Protein AF-A0A3M1YAJ4-F1 (afdb_monomer_lite)

Sequence (98 aa):
MTEITVVDFNATESGAMTLIDVFENLQKQIAMIAFAMDHISETGRGEWIEALQDDMENLMDQIDNASVVAVELSEFLLNMVVTFRGYLTVDDDFGEDF

Radius of gyration: 22.38 Å; chains: 1; bounding box: 60×18×61 Å

Structure (mmCIF, N/CA/C/O backbone):
data_AF-A0A3M1YAJ4-F1
#
_entry.id   AF-A0A3M1YAJ4-F1
#
loop_
_atom_site.group_PDB
_atom_site.id
_atom_site.type_symbol
_atom_site.label_atom_id
_atom_site.label_alt_id
_atom_site.label_comp_id
_atom_site.label_asym_id
_atom_site.label_entity_id
_atom_site.label_seq_id
_atom_site.pdbx_PDB_ins_code
_atom_site.Cartn_x
_atom_site.Cartn_y
_atom_site.Cartn_z
_atom_site.occupancy
_atom_site.B_iso_or_equiv
_atom_site.auth_seq_id
_atom_site.auth_comp_id
_atom_site.auth_asym_id
_atom_site.auth_atom_id
_atom_site.pdbx_PDB_model_num
ATOM 1 N N . MET A 1 1 ? 10.182 0.356 -34.536 1.00 39.03 1 MET A N 1
ATOM 2 C CA . MET A 1 1 ? 10.819 -0.327 -33.396 1.00 39.03 1 MET A CA 1
ATOM 3 C C . MET A 1 1 ? 11.362 0.790 -32.524 1.00 39.03 1 MET A C 1
ATOM 5 O O . MET A 1 1 ? 12.101 1.606 -33.056 1.00 39.03 1 MET A O 1
ATOM 9 N N . THR A 1 2 ? 10.865 0.944 -31.299 1.00 52.00 2 THR A N 1
ATOM 10 C CA . THR A 1 2 ? 11.310 2.014 -30.394 1.00 52.00 2 THR A CA 1
ATOM 11 C C . THR A 1 2 ? 12.564 1.511 -29.696 1.00 52.00 2 THR A C 1
ATOM 13 O O . THR A 1 2 ? 12.505 0.493 -29.013 1.00 52.00 2 THR A O 1
ATOM 16 N N . GLU A 1 3 ? 13.697 2.152 -29.954 1.00 50.75 3 GLU A N 1
ATOM 17 C CA . GLU A 1 3 ? 14.976 1.813 -29.334 1.00 50.75 3 GLU A CA 1
ATOM 18 C C . GLU A 1 3 ? 14.953 2.315 -27.885 1.00 50.75 3 GLU A C 1
ATOM 20 O O . GLU A 1 3 ? 14.729 3.501 -27.645 1.00 50.75 3 GLU A O 1
ATOM 25 N N . ILE A 1 4 ? 15.084 1.396 -26.927 1.00 58.28 4 ILE A N 1
ATOM 26 C CA . ILE A 1 4 ? 15.137 1.720 -25.498 1.00 58.28 4 ILE A CA 1
ATOM 27 C C . ILE A 1 4 ? 16.563 2.165 -25.185 1.00 58.28 4 ILE A C 1
ATOM 29 O O . ILE A 1 4 ? 17.518 1.441 -25.463 1.00 58.28 4 ILE A O 1
ATOM 33 N N . THR A 1 5 ? 16.707 3.356 -24.615 1.00 62.62 5 THR A N 1
ATOM 34 C CA . THR A 1 5 ? 18.006 3.969 -24.328 1.00 62.62 5 THR A CA 1
ATOM 35 C C . THR A 1 5 ? 18.462 3.693 -22.889 1.00 62.62 5 THR A C 1
ATOM 37 O O . THR A 1 5 ? 17.658 3.416 -22.001 1.00 62.62 5 THR A O 1
ATOM 40 N N . VAL A 1 6 ? 19.762 3.845 -22.608 1.00 61.12 6 VAL A N 1
ATOM 41 C CA . VAL A 1 6 ? 20.326 3.778 -21.237 1.00 61.12 6 VAL A CA 1
ATOM 42 C C . VAL A 1 6 ? 19.675 4.805 -20.287 1.00 61.12 6 VAL A C 1
ATOM 44 O O . VAL A 1 6 ? 19.624 4.604 -19.075 1.00 61.12 6 VAL A O 1
ATOM 47 N N . VAL A 1 7 ? 19.128 5.903 -20.820 1.00 63.00 7 VAL A N 1
ATOM 48 C CA . VAL A 1 7 ? 18.392 6.906 -20.032 1.00 63.00 7 VAL A CA 1
ATOM 49 C C . VAL A 1 7 ? 17.050 6.352 -19.547 1.00 63.00 7 VAL A C 1
ATOM 51 O O . VAL A 1 7 ? 16.713 6.528 -18.375 1.00 63.00 7 VAL A O 1
ATOM 54 N N . ASP A 1 8 ? 16.326 5.627 -20.404 1.00 65.12 8 ASP A N 1
ATOM 55 C CA . ASP A 1 8 ? 15.066 4.955 -20.045 1.00 65.12 8 ASP A CA 1
ATOM 56 C C . ASP A 1 8 ? 15.297 3.889 -18.962 1.00 65.12 8 ASP A C 1
ATOM 58 O O . ASP A 1 8 ? 14.474 3.667 -18.070 1.00 65.12 8 ASP A O 1
ATOM 62 N N . PHE A 1 9 ? 16.476 3.276 -18.993 1.00 67.06 9 PHE A N 1
ATOM 63 C CA . PHE A 1 9 ? 16.905 2.283 -18.026 1.00 67.06 9 PHE A CA 1
ATOM 64 C C . PHE A 1 9 ? 17.212 2.865 -16.639 1.00 67.06 9 PHE A C 1
ATOM 66 O O . PHE A 1 9 ? 16.702 2.372 -15.634 1.00 67.06 9 PHE A O 1
ATOM 73 N N . ASN A 1 10 ? 17.975 3.959 -16.572 1.00 67.56 10 ASN A N 1
ATOM 74 C CA . ASN A 1 10 ? 18.242 4.654 -15.308 1.00 67.56 10 ASN A CA 1
ATOM 75 C C . ASN A 1 10 ? 16.954 5.228 -14.693 1.00 67.56 10 ASN A C 1
ATOM 77 O O . ASN A 1 10 ? 16.798 5.248 -13.472 1.00 67.56 10 ASN A O 1
ATOM 81 N N . ALA A 1 11 ? 16.003 5.665 -15.528 1.00 72.38 11 ALA A N 1
ATOM 82 C CA . ALA A 1 11 ? 14.678 6.073 -15.066 1.00 72.38 11 ALA A CA 1
ATOM 83 C C . ALA A 1 11 ? 13.891 4.894 -14.465 1.00 72.38 11 ALA A C 1
ATOM 85 O O . ALA A 1 11 ? 13.203 5.067 -13.461 1.00 72.38 11 ALA A O 1
ATOM 86 N N . THR A 1 12 ? 14.042 3.693 -15.030 1.00 70.62 12 THR A N 1
ATOM 87 C CA . THR A 1 12 ? 13.429 2.457 -14.520 1.00 70.62 12 THR A CA 1
ATOM 88 C C . THR A 1 12 ? 14.032 2.031 -13.176 1.00 70.62 12 THR A C 1
ATOM 90 O O . THR A 1 12 ? 13.288 1.737 -12.242 1.00 70.62 12 THR A O 1
ATOM 93 N N . GLU A 1 13 ? 15.362 2.067 -13.038 1.00 69.75 13 GLU A N 1
ATOM 94 C CA . GLU A 1 13 ? 16.075 1.791 -11.776 1.00 69.75 13 GLU A CA 1
ATOM 95 C C . GLU A 1 13 ? 15.671 2.788 -10.673 1.00 69.75 13 GLU A C 1
ATOM 97 O O . GLU A 1 13 ? 15.337 2.392 -9.556 1.00 69.75 13 GLU A O 1
ATOM 102 N N . SER A 1 14 ? 15.594 4.080 -11.004 1.00 76.50 14 SER A N 1
ATOM 103 C CA . SER A 1 14 ? 15.113 5.126 -10.089 1.00 76.50 14 SER A CA 1
ATOM 104 C C . SER A 1 14 ? 13.638 4.939 -9.693 1.00 76.50 14 SER A C 1
ATOM 106 O O . SER A 1 14 ? 13.263 5.120 -8.529 1.00 76.50 14 SER A O 1
ATOM 108 N N . GLY A 1 15 ? 12.794 4.517 -10.641 1.00 74.56 15 GLY A N 1
ATOM 109 C CA . GLY A 1 15 ? 11.393 4.178 -10.389 1.00 74.56 15 GLY A CA 1
ATOM 110 C C . GLY A 1 15 ? 11.235 2.998 -9.427 1.00 74.56 15 GLY A C 1
ATOM 111 O O . GLY A 1 15 ? 10.428 3.073 -8.502 1.00 74.56 15 GLY A O 1
ATOM 112 N N . ALA A 1 16 ? 12.050 1.951 -9.589 1.00 72.69 16 ALA A N 1
ATOM 113 C CA . ALA A 1 16 ? 12.081 0.805 -8.680 1.00 72.69 16 ALA A CA 1
ATOM 114 C C . ALA A 1 16 ? 12.506 1.212 -7.260 1.00 72.69 16 ALA A C 1
ATOM 116 O O . ALA A 1 16 ? 11.861 0.834 -6.287 1.00 72.69 16 ALA A O 1
ATOM 117 N N . MET A 1 17 ? 13.535 2.055 -7.135 1.00 75.62 17 MET A N 1
ATOM 118 C CA . MET A 1 17 ? 13.963 2.582 -5.836 1.00 75.62 17 MET A CA 1
ATOM 119 C C . MET A 1 17 ? 12.874 3.414 -5.146 1.00 75.62 17 MET A C 1
ATOM 121 O O . MET A 1 17 ? 12.640 3.262 -3.951 1.00 75.62 17 MET A O 1
ATOM 125 N N . THR A 1 18 ? 12.156 4.247 -5.903 1.00 79.94 18 THR A N 1
ATOM 126 C CA . THR A 1 18 ? 11.045 5.048 -5.360 1.00 79.94 18 THR A CA 1
ATOM 127 C C . THR A 1 18 ? 9.909 4.159 -4.842 1.00 79.94 18 THR A C 1
ATOM 129 O O . THR A 1 18 ? 9.285 4.478 -3.831 1.00 79.94 18 THR A O 1
ATOM 132 N N . LEU A 1 19 ? 9.640 3.028 -5.504 1.00 72.56 19 LEU A N 1
ATOM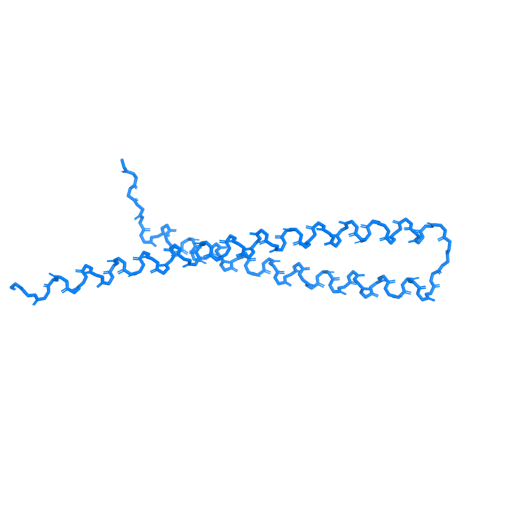 133 C CA . LEU A 1 19 ? 8.643 2.056 -5.042 1.00 72.56 19 LEU A CA 1
ATOM 134 C C . LEU A 1 19 ? 9.044 1.411 -3.710 1.00 72.56 19 LEU A C 1
ATOM 136 O O . LEU A 1 19 ? 8.184 1.249 -2.844 1.00 72.56 19 LEU A O 1
ATOM 140 N N . ILE A 1 20 ? 10.333 1.120 -3.516 1.00 74.31 20 ILE A N 1
ATOM 141 C CA . ILE A 1 20 ? 10.865 0.617 -2.240 1.00 74.31 20 ILE A CA 1
ATOM 142 C C . ILE A 1 20 ? 10.644 1.647 -1.119 1.00 74.31 20 ILE A C 1
ATOM 144 O O . ILE A 1 20 ? 10.131 1.296 -0.057 1.00 74.31 20 ILE A O 1
ATOM 148 N N . ASP A 1 21 ? 10.933 2.929 -1.359 1.00 78.38 21 ASP A N 1
ATOM 149 C CA . ASP A 1 21 ? 10.726 3.990 -0.359 1.00 78.38 21 ASP A CA 1
ATOM 150 C C . ASP A 1 21 ? 9.242 4.173 0.010 1.00 78.38 21 ASP A C 1
ATOM 152 O O . ASP A 1 21 ? 8.885 4.375 1.178 1.00 78.38 21 ASP A O 1
ATOM 156 N N . VAL A 1 22 ? 8.344 4.112 -0.980 1.00 77.25 22 VAL A N 1
ATOM 157 C CA . VAL A 1 22 ? 6.890 4.160 -0.746 1.00 77.25 22 VAL A CA 1
ATOM 158 C C . VAL A 1 22 ? 6.449 2.960 0.092 1.00 77.25 22 VAL A C 1
ATOM 160 O O . VAL A 1 22 ? 5.671 3.124 1.035 1.00 77.25 22 VAL A O 1
ATOM 163 N N . PHE A 1 23 ? 6.987 1.777 -0.196 1.00 73.50 23 PHE A N 1
ATOM 164 C CA . PHE A 1 23 ? 6.703 0.551 0.539 1.00 73.50 23 PHE A CA 1
ATOM 165 C C . PHE A 1 23 ? 7.150 0.624 2.004 1.00 73.50 23 PHE A C 1
ATOM 167 O O . PHE A 1 23 ? 6.358 0.335 2.904 1.00 73.50 23 PHE A O 1
ATOM 174 N N . GLU A 1 24 ? 8.372 1.085 2.282 1.00 77.62 24 GLU A N 1
ATOM 175 C CA . GLU A 1 24 ? 8.839 1.264 3.663 1.00 77.62 24 GLU A CA 1
ATOM 176 C C . GLU A 1 24 ? 7.942 2.224 4.456 1.00 77.62 24 GLU A C 1
ATOM 178 O O . GLU A 1 24 ? 7.703 2.038 5.653 1.00 77.62 24 GLU A O 1
ATOM 183 N N . ASN A 1 25 ? 7.433 3.269 3.800 1.00 80.25 25 ASN A N 1
ATOM 184 C CA . ASN A 1 25 ? 6.514 4.212 4.427 1.00 80.25 25 ASN A CA 1
ATOM 185 C C . ASN A 1 25 ? 5.134 3.596 4.693 1.00 80.25 25 ASN A C 1
ATOM 187 O O . ASN A 1 25 ? 4.553 3.876 5.743 1.00 80.25 25 ASN A O 1
ATOM 191 N N . LEU A 1 26 ? 4.635 2.729 3.808 1.00 77.69 26 LEU A N 1
ATOM 192 C CA . LEU A 1 26 ? 3.400 1.973 4.038 1.00 77.69 26 LEU A CA 1
ATOM 193 C C . LEU A 1 26 ? 3.538 1.018 5.229 1.00 77.69 26 LEU A C 1
ATOM 195 O O . LEU A 1 26 ? 2.678 1.020 6.108 1.00 77.69 26 LEU A O 1
ATOM 199 N N . GLN A 1 27 ? 4.651 0.286 5.337 1.00 76.94 27 GLN A N 1
ATOM 200 C CA . GLN A 1 27 ? 4.892 -0.606 6.479 1.00 76.94 27 GLN A CA 1
ATOM 201 C C . GLN A 1 27 ? 4.925 0.143 7.819 1.00 76.94 27 GLN A C 1
ATOM 203 O O . GLN A 1 27 ? 4.380 -0.334 8.817 1.00 76.94 27 GLN A O 1
ATOM 208 N N . LYS A 1 28 ? 5.506 1.349 7.850 1.00 82.25 28 LYS A N 1
ATOM 209 C CA . LYS A 1 28 ? 5.485 2.208 9.048 1.00 82.25 28 LYS A CA 1
ATOM 210 C C . LYS A 1 28 ? 4.059 2.609 9.428 1.00 82.25 28 LYS A C 1
ATOM 212 O O . LYS A 1 28 ? 3.722 2.588 10.610 1.00 82.25 28 LYS A O 1
ATOM 217 N N . GLN A 1 29 ? 3.222 2.950 8.448 1.00 78.44 29 GLN A N 1
ATOM 218 C CA . GLN A 1 29 ? 1.822 3.303 8.699 1.00 78.44 29 GLN A CA 1
ATOM 219 C C . GLN A 1 29 ? 1.026 2.108 9.235 1.00 78.44 29 GLN A C 1
ATOM 221 O O . GLN A 1 29 ? 0.304 2.279 10.215 1.00 78.44 29 GLN A O 1
ATOM 226 N N . ILE A 1 30 ? 1.227 0.901 8.690 1.00 78.94 30 ILE A N 1
ATOM 227 C CA . ILE A 1 30 ? 0.620 -0.333 9.224 1.00 78.94 30 ILE A CA 1
ATOM 228 C C . ILE A 1 30 ? 1.000 -0.533 10.691 1.00 78.94 30 ILE A C 1
ATOM 230 O O . ILE A 1 30 ? 0.132 -0.764 11.528 1.00 78.94 30 ILE A O 1
ATOM 234 N N . ALA A 1 31 ? 2.286 -0.405 11.031 1.00 78.88 31 ALA A N 1
ATOM 235 C CA . ALA A 1 31 ? 2.741 -0.583 12.409 1.00 78.88 31 ALA A CA 1
ATOM 236 C C . ALA A 1 31 ? 2.094 0.432 13.371 1.00 78.88 31 ALA A C 1
ATOM 238 O O . ALA A 1 31 ? 1.724 0.080 14.492 1.00 78.88 31 ALA A O 1
ATOM 239 N N . MET A 1 32 ? 1.916 1.684 12.931 1.00 80.75 32 MET A N 1
ATOM 240 C CA . MET A 1 32 ? 1.220 2.715 13.710 1.00 80.75 32 MET A CA 1
ATOM 241 C C . MET A 1 32 ? -0.269 2.402 13.896 1.00 80.75 32 MET A C 1
ATOM 243 O O . MET A 1 32 ? -0.800 2.601 14.988 1.00 80.75 32 MET A O 1
ATOM 247 N N . ILE A 1 33 ? -0.929 1.906 12.849 1.00 78.19 33 ILE A N 1
ATOM 248 C CA . ILE A 1 33 ? -2.333 1.476 12.865 1.00 78.19 33 ILE A CA 1
ATOM 249 C C . ILE A 1 33 ? -2.510 0.316 13.847 1.00 78.19 33 ILE A C 1
ATOM 251 O O . ILE A 1 33 ? -3.336 0.411 14.751 1.00 78.19 33 ILE A O 1
ATOM 255 N N . ALA A 1 34 ? -1.684 -0.726 13.742 1.00 79.50 34 ALA A N 1
ATOM 256 C CA . ALA A 1 34 ? -1.731 -1.884 14.630 1.00 79.50 34 ALA A CA 1
ATOM 257 C C . ALA A 1 34 ? -1.532 -1.486 16.102 1.00 79.50 34 ALA A C 1
ATOM 259 O O . ALA A 1 34 ? -2.287 -1.915 16.972 1.00 79.50 34 ALA A O 1
ATOM 260 N N . PHE A 1 35 ? -0.573 -0.594 16.381 1.00 81.94 35 PHE A N 1
ATOM 261 C CA . PHE A 1 35 ? -0.365 -0.052 17.726 1.00 81.94 35 PHE A CA 1
ATOM 262 C C . PHE A 1 35 ? -1.583 0.732 18.240 1.00 81.94 35 PHE A C 1
ATOM 264 O O . PHE A 1 35 ? -1.971 0.602 19.401 1.00 81.94 35 PHE A O 1
ATOM 271 N N . ALA A 1 36 ? -2.211 1.540 17.382 1.00 78.25 36 ALA A N 1
ATOM 272 C CA . ALA A 1 36 ? -3.423 2.263 17.744 1.00 78.25 36 ALA A CA 1
ATOM 273 C C . ALA A 1 36 ? -4.600 1.311 18.026 1.00 78.25 36 ALA A C 1
ATOM 275 O O . ALA A 1 36 ? -5.345 1.560 18.973 1.00 78.25 36 ALA A O 1
ATOM 276 N N . MET A 1 37 ? -4.750 0.212 17.272 1.00 78.12 37 MET A N 1
ATOM 277 C CA . MET A 1 37 ? -5.780 -0.809 17.541 1.00 78.12 37 MET A CA 1
ATOM 278 C C . MET A 1 37 ? -5.587 -1.467 18.890 1.00 78.12 37 MET A C 1
ATOM 280 O O . MET A 1 37 ? -6.551 -1.592 19.641 1.00 78.12 37 MET A O 1
ATOM 284 N N . ASP A 1 38 ? -4.355 -1.876 19.185 1.00 82.94 38 ASP A N 1
ATOM 285 C CA . ASP A 1 38 ? -4.011 -2.533 20.440 1.00 82.94 38 ASP A CA 1
ATOM 286 C C . ASP A 1 38 ? -4.426 -1.638 21.614 1.00 82.94 38 ASP A C 1
ATOM 288 O O . ASP A 1 38 ? -5.244 -2.023 22.453 1.00 82.94 38 ASP A O 1
ATOM 292 N N . HIS A 1 39 ? -4.038 -0.361 21.557 1.00 79.81 39 HIS A N 1
ATOM 293 C CA . HIS A 1 39 ? -4.412 0.625 22.564 1.00 79.81 39 HIS A CA 1
ATOM 294 C C . HIS A 1 39 ? -5.929 0.861 22.678 1.00 79.81 39 HIS A C 1
ATOM 296 O O . HIS A 1 39 ? -6.465 0.986 23.786 1.00 79.81 39 HIS A O 1
ATOM 302 N N . ILE A 1 40 ? -6.644 0.934 21.551 1.00 78.25 40 ILE A N 1
ATOM 303 C CA . ILE A 1 40 ? -8.102 1.130 21.532 1.00 78.25 40 ILE A CA 1
ATOM 304 C C . ILE A 1 40 ? -8.823 -0.104 22.080 1.00 78.25 40 ILE A C 1
ATOM 306 O O . ILE A 1 40 ? -9.805 0.049 22.805 1.00 78.25 40 ILE A O 1
ATOM 310 N N . SER A 1 41 ? -8.327 -1.308 21.796 1.00 76.56 41 SER A N 1
ATOM 311 C CA . SER A 1 41 ? -8.892 -2.558 22.308 1.00 76.56 41 SER A CA 1
ATOM 312 C C . SER A 1 41 ? -8.755 -2.675 23.830 1.00 76.56 41 SER A C 1
ATOM 314 O O . SER A 1 41 ? -9.670 -3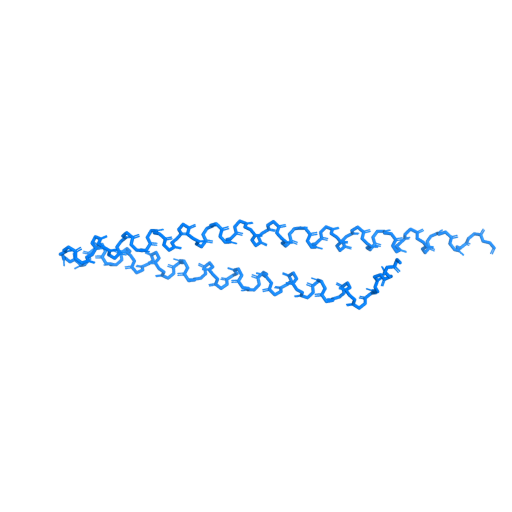.155 24.499 1.00 76.56 41 SER A O 1
ATOM 316 N N . GLU A 1 42 ? -7.653 -2.171 24.394 1.00 79.88 42 GLU A N 1
ATOM 317 C CA . GLU A 1 42 ? -7.401 -2.192 25.837 1.00 79.88 42 GLU A CA 1
ATOM 318 C C . GLU A 1 42 ? -8.214 -1.139 26.601 1.00 79.88 42 GLU A C 1
ATOM 320 O O . GLU A 1 42 ? -8.651 -1.372 27.732 1.00 79.88 42 GLU A O 1
ATOM 325 N N . THR A 1 43 ? -8.388 0.048 26.015 1.00 79.00 43 THR A N 1
ATOM 326 C CA . THR A 1 43 ? -8.898 1.224 26.744 1.00 79.00 43 THR A CA 1
ATOM 327 C C . THR A 1 43 ? -10.304 1.643 26.349 1.00 79.00 43 THR A C 1
ATOM 329 O O . THR A 1 43 ? -10.995 2.331 27.111 1.00 79.00 43 THR A O 1
ATOM 332 N N . GLY A 1 44 ? -10.743 1.254 25.164 1.00 68.81 44 GLY A N 1
ATOM 333 C CA . GLY A 1 44 ? -11.941 1.786 24.568 1.00 68.81 44 GLY A CA 1
ATOM 334 C C . GLY A 1 44 ? -13.211 1.007 24.937 1.00 68.81 44 GLY A C 1
ATOM 335 O O . GLY A 1 44 ? -13.189 -0.172 25.284 1.00 68.81 44 GLY A O 1
ATOM 336 N N . ARG A 1 45 ? -14.360 1.697 24.890 1.00 72.06 45 ARG A N 1
ATOM 337 C CA . ARG A 1 45 ? -15.693 1.100 25.073 1.00 72.06 45 ARG A CA 1
ATOM 338 C C . ARG A 1 45 ? -16.709 1.641 24.062 1.00 72.06 45 ARG A C 1
ATOM 340 O O . ARG A 1 45 ? -16.733 2.846 23.809 1.00 72.06 45 ARG A O 1
ATOM 347 N N . GLY A 1 46 ? -17.617 0.774 23.608 1.00 72.75 46 GLY A N 1
ATOM 348 C CA . GLY A 1 46 ? -18.800 1.120 22.806 1.00 72.75 46 GLY A CA 1
ATOM 349 C C . GLY A 1 46 ? -18.739 0.645 21.350 1.00 72.75 46 GLY A C 1
ATOM 350 O O . GLY A 1 46 ? -17.676 0.298 20.855 1.00 72.75 46 GLY A O 1
ATOM 351 N N . GLU A 1 47 ? -19.886 0.673 20.664 1.00 69.81 47 GLU A N 1
ATOM 352 C CA . GLU A 1 47 ? -20.067 0.179 19.279 1.00 69.81 47 GLU A CA 1
ATOM 353 C C . GLU A 1 47 ? -19.176 0.884 18.239 1.00 69.81 47 GLU A C 1
ATOM 355 O O . GLU A 1 47 ? -18.816 0.299 17.224 1.00 69.81 47 GLU A O 1
ATOM 360 N N . TRP A 1 48 ? -18.764 2.132 18.494 1.00 72.12 48 TRP A N 1
ATOM 361 C CA . TRP A 1 48 ? -17.873 2.871 17.590 1.00 72.12 48 TRP A CA 1
ATOM 362 C C . TRP A 1 48 ? -16.479 2.241 17.475 1.00 72.12 48 TRP A C 1
ATOM 364 O O . TRP A 1 48 ? -15.788 2.504 16.499 1.00 72.12 48 TRP A O 1
ATOM 374 N N . ILE A 1 49 ? -16.068 1.419 18.445 1.00 78.06 49 ILE A N 1
ATOM 375 C CA . ILE A 1 49 ? -14.778 0.719 18.420 1.00 78.06 49 ILE A CA 1
ATOM 376 C C . ILE A 1 49 ? -14.815 -0.484 17.508 1.00 78.06 49 ILE A C 1
ATOM 378 O O . ILE A 1 49 ? -13.848 -0.701 16.795 1.00 78.06 49 ILE A O 1
ATOM 382 N N . GLU A 1 50 ? -15.912 -1.235 17.512 1.00 77.56 50 GLU A N 1
ATOM 383 C CA . GLU A 1 50 ? -16.076 -2.376 16.609 1.00 77.56 50 GLU A CA 1
ATOM 384 C C . GLU A 1 50 ? -16.067 -1.895 15.153 1.00 77.56 50 GLU A C 1
ATOM 386 O O . GLU A 1 50 ? -15.358 -2.459 14.327 1.00 77.56 50 GLU A O 1
ATOM 391 N N . ALA A 1 51 ? -16.749 -0.780 14.859 1.00 74.44 51 ALA A N 1
ATOM 392 C CA . ALA A 1 51 ? -16.685 -0.145 13.541 1.00 74.44 51 ALA A CA 1
ATOM 393 C C . ALA A 1 51 ? -15.264 0.328 13.186 1.00 74.44 51 ALA A C 1
ATOM 395 O O . ALA A 1 51 ? -14.811 0.145 12.061 1.00 74.44 51 ALA A O 1
ATOM 396 N N . LEU A 1 52 ? -14.535 0.900 14.152 1.00 77.12 52 LEU A N 1
ATOM 397 C CA . LEU A 1 52 ? -13.156 1.334 13.929 1.00 77.12 52 LEU A CA 1
ATOM 398 C C . LEU A 1 52 ? -12.211 0.147 13.705 1.00 77.12 52 LEU A C 1
ATOM 400 O O . LEU A 1 52 ? -11.289 0.251 12.907 1.00 77.12 52 LEU A O 1
ATOM 404 N N . GLN A 1 53 ? -12.422 -0.967 14.408 1.00 78.38 53 GLN A N 1
ATOM 405 C CA . GLN A 1 53 ? -11.659 -2.200 14.227 1.00 78.38 53 GLN A CA 1
ATOM 406 C C . GLN A 1 53 ? -11.876 -2.781 12.827 1.00 78.38 53 GLN A C 1
ATOM 408 O O . GLN A 1 53 ? -10.890 -3.099 12.171 1.00 78.38 53 GLN A O 1
ATOM 413 N N . ASP A 1 54 ? -13.122 -2.828 12.350 1.00 83.44 54 ASP A N 1
ATOM 414 C CA . ASP A 1 54 ? -13.473 -3.310 11.005 1.00 83.44 54 ASP A CA 1
ATOM 415 C C . ASP A 1 54 ? -12.891 -2.406 9.900 1.00 83.44 54 ASP A C 1
ATOM 417 O O . ASP A 1 54 ? -12.279 -2.880 8.941 1.00 83.44 54 ASP A O 1
ATOM 421 N N . ASP A 1 55 ? -12.982 -1.080 10.057 1.00 79.75 55 ASP A N 1
ATOM 422 C CA . ASP A 1 55 ? -12.359 -0.121 9.131 1.00 79.75 55 ASP A CA 1
ATOM 423 C C . ASP A 1 55 ? -10.828 -0.291 9.076 1.00 79.75 55 ASP A C 1
ATOM 425 O O . ASP A 1 55 ? -10.215 -0.166 8.011 1.00 79.75 55 ASP A O 1
ATOM 429 N N . MET A 1 56 ? -10.194 -0.587 10.214 1.00 76.88 56 MET A N 1
ATOM 430 C CA . MET A 1 56 ? -8.741 -0.753 10.308 1.00 76.88 56 MET A CA 1
ATOM 431 C C . MET A 1 56 ? -8.274 -2.118 9.784 1.00 76.88 56 MET A C 1
ATOM 433 O O . MET A 1 56 ? -7.226 -2.172 9.142 1.00 76.88 56 MET A O 1
ATOM 437 N N . GLU A 1 57 ? -9.036 -3.196 9.993 1.00 82.81 57 GLU A N 1
ATOM 438 C CA . GLU A 1 57 ? -8.783 -4.497 9.353 1.00 82.81 57 GLU A CA 1
ATOM 439 C C . GLU A 1 57 ? -8.871 -4.373 7.829 1.00 82.81 57 GLU A C 1
ATOM 441 O O . GLU A 1 57 ? -7.928 -4.742 7.129 1.00 82.81 57 GLU A O 1
ATOM 446 N N . ASN A 1 58 ? -9.922 -3.728 7.315 1.00 83.88 58 ASN A N 1
ATOM 447 C CA . ASN A 1 58 ? -10.053 -3.452 5.883 1.00 83.88 58 ASN A CA 1
ATOM 448 C C . ASN A 1 58 ? -8.876 -2.627 5.335 1.00 83.88 58 ASN A C 1
ATOM 450 O O . ASN A 1 58 ? -8.404 -2.865 4.220 1.00 83.88 58 ASN A O 1
ATOM 454 N N . LEU A 1 59 ? -8.390 -1.649 6.104 1.00 80.19 59 LEU A N 1
ATOM 455 C CA . LEU A 1 59 ? -7.227 -0.851 5.724 1.00 80.19 59 LEU A CA 1
ATOM 456 C C . LEU A 1 59 ? -5.943 -1.697 5.703 1.00 80.19 59 LEU A C 1
ATOM 458 O O . LEU A 1 59 ? -5.148 -1.555 4.774 1.00 80.19 59 LEU A O 1
ATOM 462 N N . MET A 1 60 ? -5.743 -2.590 6.677 1.00 80.88 60 MET A N 1
ATOM 463 C CA . MET A 1 60 ? -4.600 -3.510 6.694 1.00 80.88 60 MET A CA 1
ATOM 464 C C . MET A 1 60 ? -4.619 -4.457 5.491 1.00 80.88 60 MET A C 1
ATOM 466 O O . MET A 1 60 ? -3.597 -4.574 4.815 1.00 80.88 60 MET A O 1
ATOM 470 N N . ASP A 1 61 ? -5.771 -5.037 5.156 1.00 84.62 61 ASP A N 1
ATOM 471 C CA . ASP A 1 61 ? -5.927 -5.919 3.992 1.00 84.62 61 ASP A CA 1
ATOM 472 C C . ASP A 1 61 ? -5.612 -5.201 2.671 1.00 84.62 61 ASP A C 1
ATOM 474 O O . ASP A 1 61 ? -4.989 -5.758 1.760 1.00 84.62 61 ASP A O 1
ATOM 478 N N . GLN A 1 62 ? -6.022 -3.937 2.539 1.00 80.88 62 GLN A N 1
ATOM 479 C CA . GLN A 1 62 ? -5.696 -3.132 1.360 1.00 80.88 62 GLN A CA 1
ATOM 480 C C . GLN A 1 62 ? -4.200 -2.837 1.264 1.00 80.88 62 GLN A C 1
ATOM 482 O O . GLN A 1 62 ? -3.637 -2.900 0.167 1.00 80.88 62 GLN A O 1
ATOM 487 N N . ILE A 1 63 ? -3.546 -2.529 2.388 1.00 77.06 63 ILE A N 1
ATOM 488 C CA . ILE A 1 63 ? -2.108 -2.253 2.386 1.00 77.06 63 ILE A CA 1
ATOM 489 C C . ILE A 1 63 ? -1.309 -3.536 2.124 1.00 77.06 63 ILE A C 1
ATOM 491 O O . ILE A 1 63 ? -0.315 -3.474 1.401 1.00 77.06 63 ILE A O 1
ATOM 495 N N . ASP A 1 64 ? -1.735 -4.691 2.635 1.00 81.38 64 ASP A N 1
ATOM 496 C CA . ASP A 1 64 ? -1.066 -5.973 2.377 1.00 81.38 64 ASP A CA 1
ATOM 497 C C . ASP A 1 64 ? -1.146 -6.352 0.888 1.00 81.38 64 ASP A C 1
ATOM 499 O O . ASP A 1 64 ? -0.134 -6.642 0.247 1.00 81.38 64 ASP A O 1
ATOM 503 N N . ASN A 1 65 ? -2.320 -6.191 0.270 1.00 82.50 65 ASN A N 1
ATOM 504 C CA . ASN A 1 65 ? -2.468 -6.373 -1.177 1.00 82.50 65 ASN A CA 1
ATOM 505 C C . ASN A 1 65 ? -1.598 -5.395 -1.986 1.00 82.50 65 ASN A C 1
ATOM 507 O O . ASN A 1 65 ? -0.936 -5.796 -2.945 1.00 82.50 65 ASN A O 1
ATOM 511 N N . ALA A 1 66 ? -1.560 -4.114 -1.603 1.00 76.69 66 ALA A N 1
ATOM 512 C CA . ALA A 1 66 ? -0.692 -3.129 -2.250 1.00 76.69 66 ALA A CA 1
ATOM 513 C C . ALA A 1 66 ? 0.800 -3.478 -2.086 1.00 76.69 66 ALA A C 1
ATOM 515 O O . ALA A 1 66 ? 1.595 -3.259 -3.002 1.00 76.69 66 ALA A O 1
ATOM 516 N N . SER A 1 67 ? 1.164 -4.058 -0.941 1.00 74.56 67 SER A N 1
ATOM 517 C CA . SER A 1 67 ? 2.519 -4.494 -0.601 1.00 74.56 67 SER A CA 1
ATOM 518 C C . SER A 1 67 ? 2.990 -5.636 -1.500 1.00 74.56 67 SER A C 1
ATOM 520 O O . SER A 1 67 ? 4.092 -5.560 -2.044 1.00 74.56 67 SER A O 1
ATOM 522 N N . VAL A 1 68 ? 2.145 -6.646 -1.732 1.00 82.19 68 VAL A N 1
ATOM 523 C CA . VAL A 1 68 ? 2.444 -7.756 -2.655 1.00 82.19 68 VAL A CA 1
ATOM 524 C C . VAL A 1 68 ? 2.715 -7.236 -4.068 1.00 82.19 68 VAL A C 1
ATOM 526 O O . VAL A 1 68 ? 3.754 -7.541 -4.651 1.00 82.19 68 VAL A O 1
ATOM 529 N N . VAL A 1 69 ? 1.836 -6.373 -4.588 1.00 80.31 69 VAL A N 1
ATOM 530 C CA . VAL A 1 69 ? 1.985 -5.795 -5.936 1.00 80.31 69 VAL A CA 1
ATOM 531 C C . VAL A 1 69 ? 3.265 -4.960 -6.057 1.00 80.31 69 VAL A C 1
ATOM 533 O O . VAL A 1 69 ? 3.949 -5.014 -7.081 1.00 80.31 69 VAL A O 1
ATOM 536 N N . ALA A 1 70 ? 3.616 -4.189 -5.024 1.00 72.94 70 ALA A N 1
ATOM 537 C CA . ALA A 1 70 ? 4.824 -3.366 -5.025 1.00 72.94 70 ALA A CA 1
ATOM 538 C C . ALA A 1 70 ? 6.114 -4.207 -5.054 1.00 72.94 70 ALA A C 1
ATOM 540 O O . ALA A 1 70 ? 7.060 -3.841 -5.758 1.00 72.94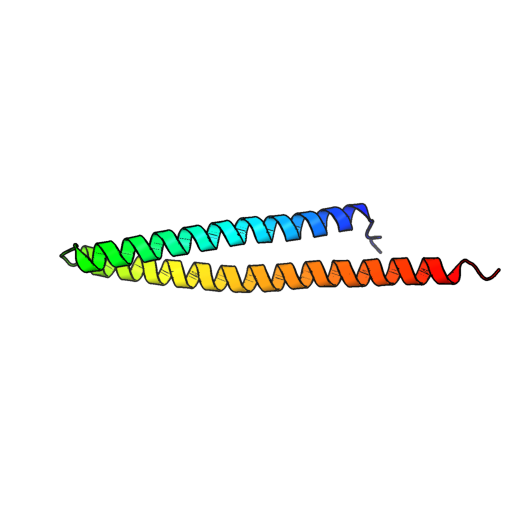 70 ALA A O 1
ATOM 541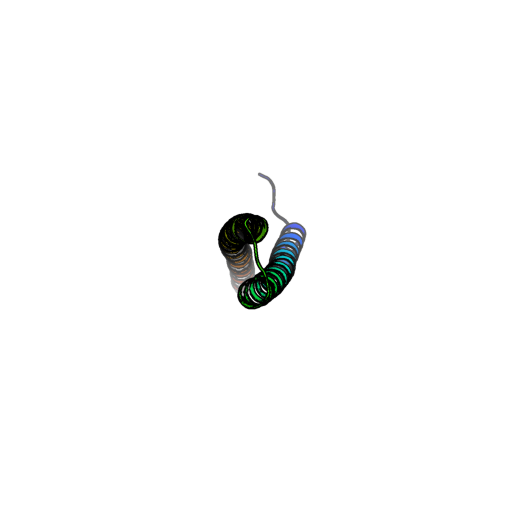 N N . VAL A 1 71 ? 6.149 -5.334 -4.333 1.00 78.50 71 VAL A N 1
ATOM 542 C CA . VAL A 1 71 ? 7.283 -6.272 -4.351 1.00 78.50 71 VAL A CA 1
ATOM 543 C C . VAL A 1 71 ? 7.419 -6.922 -5.726 1.00 78.50 71 VAL A C 1
ATOM 545 O O . VAL A 1 71 ? 8.496 -6.846 -6.315 1.00 78.50 71 VAL A O 1
ATOM 548 N N . GLU A 1 72 ? 6.334 -7.468 -6.282 1.00 81.50 72 GLU A N 1
ATOM 549 C CA . GLU A 1 72 ? 6.347 -8.098 -7.612 1.00 81.50 72 GLU A CA 1
ATOM 550 C C . GLU A 1 72 ? 6.817 -7.123 -8.703 1.00 81.50 72 GL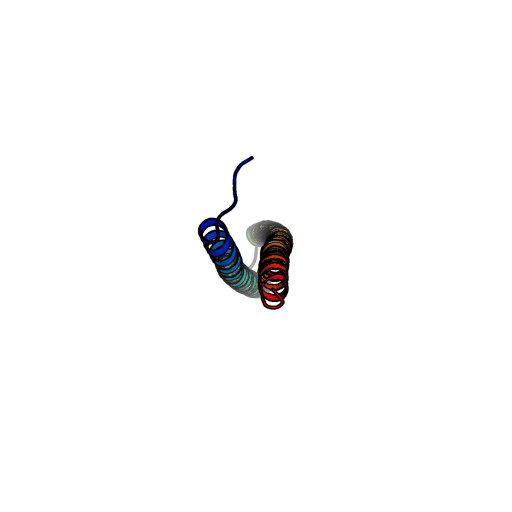U A C 1
ATOM 552 O O . GLU A 1 72 ? 7.629 -7.473 -9.564 1.00 81.50 72 GLU A O 1
ATOM 557 N N . LEU A 1 73 ? 6.351 -5.871 -8.648 1.00 76.12 73 LEU A N 1
ATOM 558 C CA . LEU A 1 73 ? 6.768 -4.835 -9.588 1.00 76.12 73 LEU A CA 1
ATOM 559 C C . LEU A 1 73 ? 8.250 -4.480 -9.417 1.00 76.12 73 LEU A C 1
ATOM 561 O O . LEU A 1 73 ? 8.962 -4.329 -10.409 1.00 76.12 73 LEU A O 1
ATOM 565 N N . SER A 1 74 ? 8.733 -4.379 -8.179 1.00 74.31 74 SER A N 1
ATOM 566 C CA . SER A 1 74 ? 10.142 -4.083 -7.892 1.00 74.31 74 SER A CA 1
ATOM 567 C C . SER A 1 74 ? 11.064 -5.205 -8.377 1.00 74.31 74 SER A C 1
ATOM 569 O O . SER A 1 74 ? 12.080 -4.932 -9.019 1.00 74.31 74 SER A O 1
ATOM 571 N N . GLU A 1 75 ? 10.691 -6.467 -8.149 1.00 79.88 75 GLU A N 1
ATOM 572 C CA . GLU A 1 75 ? 11.417 -7.637 -8.655 1.00 79.88 75 GLU A CA 1
ATOM 573 C C . GLU A 1 75 ? 11.429 -7.686 -10.186 1.00 79.88 75 GLU A C 1
ATOM 575 O O . GLU A 1 75 ? 12.465 -7.968 -10.794 1.00 79.88 75 GLU A O 1
ATOM 580 N N . PHE A 1 76 ? 10.301 -7.369 -10.827 1.00 80.06 76 PHE A N 1
ATOM 581 C CA . PHE A 1 76 ? 10.214 -7.287 -12.282 1.00 80.06 76 PHE A CA 1
ATOM 582 C C . PHE A 1 76 ? 11.161 -6.222 -12.852 1.00 80.06 76 PHE A C 1
ATOM 584 O O . PHE A 1 76 ? 11.930 -6.510 -13.775 1.00 80.06 76 PHE A O 1
ATOM 591 N N . LEU A 1 77 ? 11.154 -5.014 -12.279 1.00 75.38 77 LEU A N 1
ATOM 592 C CA . LEU A 1 77 ? 12.029 -3.925 -12.716 1.00 75.38 77 LEU A CA 1
ATOM 593 C C . LEU A 1 77 ? 13.507 -4.268 -12.492 1.00 75.38 77 LEU A C 1
ATOM 595 O O . LEU A 1 77 ? 14.329 -4.039 -13.380 1.00 75.38 77 LEU A O 1
ATOM 599 N N . LEU A 1 78 ? 13.852 -4.883 -11.358 1.00 75.94 78 LEU A N 1
ATOM 600 C CA . LEU A 1 78 ? 15.221 -5.314 -11.074 1.00 75.94 78 LEU A CA 1
ATOM 601 C C . LEU A 1 78 ? 15.689 -6.412 -12.042 1.00 75.94 78 LEU A C 1
ATOM 603 O O . LEU A 1 78 ? 16.817 -6.363 -12.534 1.00 75.94 78 LEU A O 1
ATOM 607 N N . ASN A 1 79 ? 14.829 -7.378 -12.370 1.00 79.31 79 ASN A N 1
ATOM 608 C CA . ASN A 1 79 ? 15.144 -8.431 -13.339 1.00 79.31 79 ASN A CA 1
ATOM 609 C C . ASN A 1 79 ? 15.339 -7.880 -14.756 1.00 79.31 79 ASN A C 1
ATOM 611 O O . ASN A 1 79 ? 16.264 -8.306 -15.455 1.00 79.31 79 ASN A O 1
ATOM 615 N N . MET A 1 80 ? 14.521 -6.907 -15.175 1.00 77.44 80 MET A N 1
ATOM 616 C CA . MET A 1 80 ? 14.768 -6.158 -16.412 1.00 77.44 80 MET A CA 1
ATOM 617 C C . MET A 1 80 ? 16.138 -5.478 -16.372 1.00 77.44 80 MET A C 1
ATOM 619 O O . MET A 1 80 ? 16.875 -5.534 -17.360 1.00 77.44 80 MET A O 1
ATOM 623 N N . VAL A 1 81 ? 16.498 -4.899 -15.220 1.00 73.62 81 VAL A N 1
ATOM 624 C CA . VAL A 1 81 ? 17.791 -4.246 -15.027 1.00 73.62 81 VAL A CA 1
ATOM 625 C C . VAL A 1 81 ? 18.957 -5.220 -15.211 1.00 73.62 81 VAL A C 1
ATOM 627 O O . VAL A 1 81 ? 19.845 -5.014 -16.042 1.00 73.62 81 VAL A O 1
ATOM 630 N N . VAL A 1 82 ? 18.934 -6.336 -14.491 1.00 77.50 82 VAL A N 1
ATOM 631 C CA . VAL A 1 82 ? 19.983 -7.363 -14.566 1.00 77.50 82 VAL A CA 1
ATOM 632 C C . VAL A 1 82 ? 20.105 -7.937 -15.979 1.00 77.50 82 VAL A C 1
ATOM 634 O O . VAL A 1 82 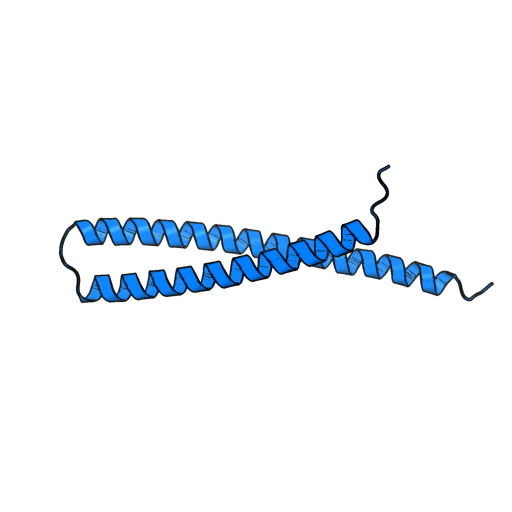? 21.214 -8.060 -16.496 1.00 77.50 82 VAL A O 1
ATOM 637 N N . THR A 1 83 ? 18.979 -8.234 -16.631 1.00 77.69 83 THR A N 1
ATOM 638 C CA . THR A 1 83 ? 18.960 -8.824 -17.977 1.00 77.69 83 THR A CA 1
ATOM 639 C C . THR A 1 83 ? 19.582 -7.891 -19.015 1.00 77.69 83 THR A C 1
ATOM 641 O O . THR A 1 83 ? 20.410 -8.319 -19.816 1.00 77.69 83 THR A O 1
ATOM 644 N N . PHE A 1 84 ? 19.225 -6.606 -18.989 1.00 70.38 84 PHE A N 1
ATOM 645 C CA . PHE A 1 84 ? 19.773 -5.628 -19.928 1.00 70.38 84 PHE A CA 1
ATOM 646 C C . PHE A 1 84 ? 21.272 -5.399 -19.712 1.00 70.38 84 PHE A C 1
ATOM 648 O O . PHE A 1 84 ? 22.030 -5.389 -20.678 1.00 70.38 84 PHE A O 1
ATOM 655 N N . ARG A 1 85 ? 21.721 -5.284 -18.451 1.00 69.12 85 ARG A N 1
ATOM 656 C CA . ARG A 1 85 ? 23.159 -5.197 -18.138 1.00 69.12 85 ARG A CA 1
ATOM 657 C C . ARG A 1 85 ? 23.911 -6.441 -18.617 1.00 69.12 85 ARG A C 1
ATOM 659 O O . ARG A 1 85 ? 25.002 -6.296 -19.152 1.00 69.12 85 ARG A O 1
ATOM 666 N N . GLY A 1 86 ? 23.305 -7.624 -18.496 1.00 70.56 86 GLY A N 1
ATOM 667 C CA . GLY A 1 86 ? 23.841 -8.869 -19.047 1.00 70.56 86 GLY A CA 1
ATOM 668 C C . GLY A 1 86 ? 24.049 -8.814 -20.563 1.00 70.56 86 GLY A C 1
ATOM 669 O O . GLY A 1 86 ? 25.100 -9.227 -21.041 1.00 70.56 86 GLY A O 1
ATOM 670 N N . TYR A 1 87 ? 23.102 -8.254 -21.323 1.00 67.81 87 TYR A N 1
ATOM 671 C CA . TYR A 1 87 ? 23.272 -8.075 -22.771 1.00 67.81 87 TYR A CA 1
ATOM 672 C C . TYR A 1 87 ? 24.389 -7.089 -23.122 1.00 67.81 87 TYR A C 1
ATOM 674 O O . TYR A 1 87 ? 25.173 -7.379 -24.018 1.00 67.81 87 TYR A O 1
ATOM 682 N N . LEU A 1 88 ? 24.508 -5.974 -22.393 1.00 61.44 88 LEU A N 1
ATOM 683 C CA . LEU A 1 88 ? 25.585 -5.004 -22.622 1.00 61.44 88 LEU A CA 1
ATOM 684 C C . LEU A 1 88 ? 26.974 -5.621 -22.396 1.00 61.44 88 LEU A C 1
ATOM 686 O O . LEU A 1 88 ? 27.877 -5.391 -23.189 1.00 61.44 88 LEU A O 1
ATOM 690 N N . THR A 1 89 ? 27.137 -6.450 -21.361 1.00 58.34 89 THR A N 1
ATOM 691 C CA . THR A 1 89 ? 28.417 -7.129 -21.096 1.00 58.34 89 THR A CA 1
ATOM 692 C C . THR A 1 89 ? 28.768 -8.204 -22.123 1.00 58.34 89 THR A C 1
ATOM 694 O O . THR A 1 89 ? 29.942 -8.490 -22.315 1.00 58.34 89 THR A O 1
ATOM 697 N N . VAL A 1 90 ? 27.775 -8.805 -22.789 1.00 54.72 90 VAL A N 1
ATOM 698 C CA . VAL A 1 90 ? 28.025 -9.808 -23.839 1.00 54.72 90 VAL A CA 1
ATOM 699 C C . VAL A 1 90 ? 28.512 -9.147 -25.133 1.00 54.72 90 VAL A C 1
ATOM 701 O O . VAL A 1 90 ? 29.295 -9.762 -25.848 1.00 54.72 90 VAL A O 1
ATOM 704 N N . ASP A 1 91 ? 28.113 -7.906 -25.424 1.00 51.31 91 ASP A N 1
ATOM 705 C CA . ASP A 1 91 ? 28.607 -7.175 -26.601 1.00 51.31 91 ASP A CA 1
ATOM 706 C C . ASP A 1 91 ? 30.039 -6.628 -26.416 1.00 51.31 91 ASP A C 1
ATOM 708 O O . ASP A 1 91 ? 30.788 -6.573 -27.393 1.00 51.31 91 ASP A O 1
ATOM 712 N N . ASP A 1 92 ? 30.462 -6.297 -25.189 1.00 48.91 92 ASP A N 1
ATOM 713 C CA . ASP A 1 92 ? 31.837 -5.833 -24.918 1.00 48.91 92 ASP A CA 1
ATOM 714 C C . ASP A 1 92 ? 32.889 -6.959 -25.071 1.00 48.91 92 ASP A C 1
ATOM 716 O O . ASP A 1 92 ? 33.998 -6.703 -25.542 1.00 48.91 92 ASP A O 1
ATOM 720 N N . ASP A 1 93 ? 32.540 -8.219 -24.778 1.00 50.97 93 ASP A N 1
ATOM 721 C CA . ASP A 1 93 ? 33.448 -9.377 -24.918 1.00 50.97 93 ASP A CA 1
ATOM 722 C C . ASP A 1 93 ? 33.574 -9.901 -26.369 1.00 50.97 93 ASP A C 1
ATOM 724 O O . ASP A 1 93 ? 34.483 -10.673 -26.678 1.00 50.97 93 ASP A O 1
ATOM 728 N N . PHE A 1 94 ? 32.698 -9.490 -27.293 1.00 47.31 94 PHE A N 1
ATOM 729 C CA . PHE A 1 94 ? 32.789 -9.858 -28.719 1.00 47.31 94 PHE A CA 1
ATOM 730 C C . PHE A 1 94 ? 33.644 -8.881 -29.552 1.00 47.31 94 PHE A C 1
ATOM 732 O O . PHE A 1 94 ? 33.820 -9.092 -30.757 1.00 47.31 94 PHE A O 1
ATOM 739 N N . GLY A 1 95 ? 34.175 -7.822 -28.930 1.00 46.00 95 GLY A N 1
ATOM 740 C CA . GLY A 1 95 ? 34.920 -6.748 -29.593 1.00 46.00 95 GLY A CA 1
ATOM 741 C C . GLY A 1 95 ? 36.452 -6.829 -29.532 1.00 46.00 95 GLY A C 1
ATOM 742 O O . GLY A 1 95 ? 37.096 -6.057 -30.239 1.00 46.00 95 GLY A O 1
ATOM 743 N N . GLU A 1 96 ? 37.050 -7.725 -28.735 1.00 49.59 96 GLU A N 1
ATOM 744 C CA . GLU A 1 96 ? 38.517 -7.753 -28.524 1.00 49.59 96 GLU A CA 1
ATOM 745 C C . GLU A 1 96 ? 39.303 -8.796 -29.350 1.00 49.59 96 GLU A C 1
ATOM 747 O O . GLU A 1 96 ? 40.529 -8.812 -29.278 1.00 49.59 96 GLU A O 1
ATOM 752 N N . ASP A 1 97 ? 38.654 -9.596 -30.206 1.00 42.22 97 ASP A N 1
ATOM 753 C CA . ASP A 1 97 ? 39.321 -10.607 -31.055 1.00 42.22 97 ASP A CA 1
ATOM 754 C C . ASP A 1 97 ? 39.231 -10.306 -32.577 1.00 42.22 97 ASP A C 1
ATOM 756 O O . ASP A 1 97 ? 38.924 -11.190 -33.385 1.00 42.22 97 ASP A O 1
ATOM 760 N N . PHE A 1 98 ? 39.528 -9.066 -32.996 1.00 42.91 98 PHE A N 1
ATOM 761 C CA . PHE A 1 98 ? 39.758 -8.703 -34.412 1.00 42.91 98 PHE A CA 1
ATOM 762 C C . PHE A 1 98 ? 41.049 -7.908 -34.641 1.00 42.91 98 PHE A C 1
ATOM 764 O O . PHE A 1 98 ? 41.260 -6.880 -33.960 1.00 42.91 98 PHE A O 1
#

Foldseek 3Di:
DDDQDVVNLVVLVVVLVVLVVVLVVLVVVLVVLVVVLVVCVVPHDDPVNVVSVVVSVVVNVVSVVVNVVSVVSSVVSVVVNVVVVVVVVVVVVVPPPD

pLDDT: mean 72.24, std 10.71, range [39.03, 84.62]

Secondary structure (DSSP, 8-state):
--PPPHHHHHHHHHHHHHHHHHHHHHHHHHHHHHHHHHHHHHH--SHHHHHHHHHHHHHHHHHHHHHHHHHHHHHHHHHHHHHHHHHHHHHHTTSS--